Protein AF-A0A814IWX4-F1 (afdb_monomer)

Radius of gyration: 11.5 Å; Cα contacts (8 Å, |Δi|>4): 144; chains: 1; bounding box: 29×25×29 Å

Foldseek 3Di:
DDWAWEFEAEDNDTDIFIQDDPDPWAFQLSVLVRCCVPQVFHLVFKWKADPNDTCSVVRGHTCVVSPRGHYYYIYIYGDHDD

Secondary structure (DSSP, 8-state):
-EEEEEEEEETTEEEEEEEEES-SS-BHHHHHHHHHHHH---GGG-EEEETTEE-TT-TTSBGGGGT--TTEEEEEES----

Mean predicted aligned error: 2.6 Å

Sequence (82 aa):
MLSIKFQVYHGGDIYEMILTTNSPDPTVEDLQRQIEKQFIIPIKNQRIIFKGQDLHENQQEKLRRYGITNACAIRVIGRKEL

Structure (mmCIF, N/CA/C/O backbone):
data_AF-A0A814IWX4-F1
#
_entry.id   AF-A0A814IWX4-F1
#
loop_
_atom_site.group_PDB
_atom_site.id
_atom_site.type_symbol
_atom_site.label_atom_id
_atom_site.label_alt_id
_atom_site.label_comp_id
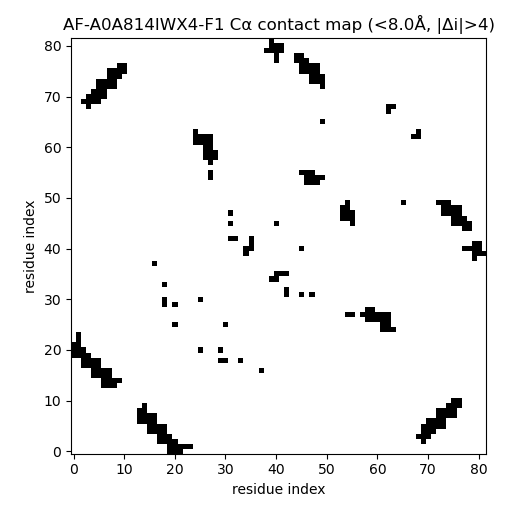_atom_site.label_asym_id
_atom_site.label_entity_id
_atom_site.label_seq_id
_atom_site.pdbx_PDB_ins_code
_atom_site.Cartn_x
_atom_site.Cartn_y
_atom_site.Cartn_z
_atom_site.occupancy
_atom_site.B_iso_or_equiv
_atom_site.auth_seq_id
_atom_site.auth_comp_id
_atom_site.auth_asym_id
_atom_site.auth_atom_id
_atom_site.pdbx_PDB_model_num
ATOM 1 N N . MET A 1 1 ? 3.801 7.063 17.505 1.00 74.25 1 MET A N 1
ATOM 2 C CA . MET A 1 1 ? 3.882 6.611 16.101 1.00 74.25 1 MET A CA 1
ATOM 3 C C . MET A 1 1 ? 2.980 5.406 15.942 1.00 74.25 1 MET A C 1
ATOM 5 O O . MET A 1 1 ? 3.028 4.527 16.795 1.00 74.25 1 MET A O 1
ATOM 9 N N . LEU A 1 2 ? 2.139 5.397 14.914 1.00 89.31 2 LEU A N 1
ATOM 10 C CA . LEU A 1 2 ? 1.271 4.273 14.579 1.00 8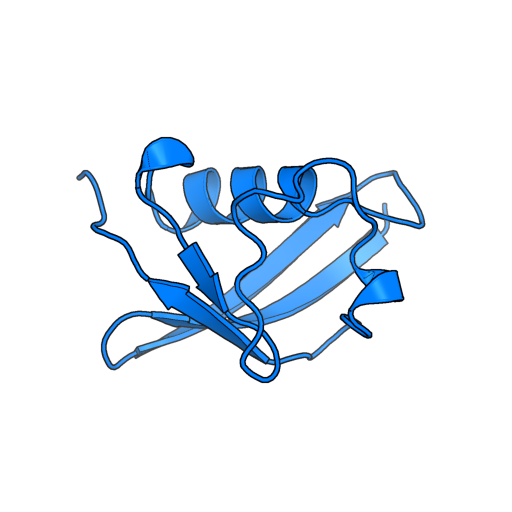9.31 2 LEU A CA 1
ATOM 11 C C . LEU A 1 2 ? 1.875 3.505 13.408 1.00 89.31 2 LEU A C 1
ATOM 13 O O . LEU A 1 2 ? 2.464 4.107 12.508 1.00 89.31 2 LEU A O 1
ATOM 17 N N . SER A 1 3 ? 1.711 2.186 13.439 1.00 93.81 3 SER A N 1
ATOM 18 C CA . SER A 1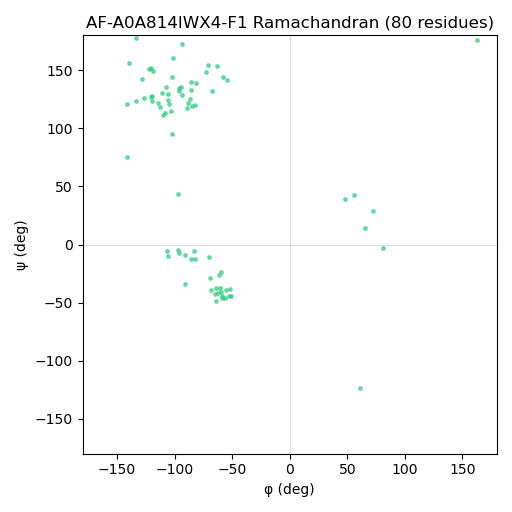 3 ? 2.256 1.284 12.431 1.00 93.81 3 SER A CA 1
ATOM 19 C C . SER A 1 3 ? 1.149 0.404 11.878 1.00 93.81 3 SER A C 1
ATOM 21 O O . SER A 1 3 ? 0.458 -0.277 12.635 1.00 93.81 3 SER A O 1
ATOM 23 N N . ILE A 1 4 ? 1.010 0.399 10.556 1.00 95.06 4 ILE A N 1
ATOM 24 C CA . ILE A 1 4 ? 0.101 -0.492 9.837 1.00 95.06 4 ILE A CA 1
ATOM 25 C C . ILE A 1 4 ? 0.956 -1.454 9.020 1.00 95.06 4 ILE A C 1
ATOM 27 O O . ILE A 1 4 ? 1.732 -1.026 8.166 1.00 95.06 4 ILE A O 1
ATOM 31 N N . LYS A 1 5 ? 0.843 -2.750 9.311 1.00 96.88 5 LYS A N 1
ATOM 32 C CA . LYS A 1 5 ? 1.505 -3.810 8.549 1.00 96.88 5 LYS A CA 1
ATOM 33 C C . LYS A 1 5 ? 0.649 -4.212 7.356 1.00 96.88 5 LYS A C 1
ATOM 35 O O . LYS A 1 5 ? -0.564 -4.364 7.499 1.00 96.88 5 LYS A O 1
ATOM 40 N N . PHE A 1 6 ? 1.294 -4.446 6.223 1.00 97.50 6 PHE A N 1
ATOM 41 C CA . PHE A 1 6 ? 0.672 -4.870 4.978 1.00 97.50 6 PHE A CA 1
ATOM 42 C C . PHE A 1 6 ? 1.370 -6.099 4.413 1.00 97.50 6 PHE A C 1
ATOM 44 O O . PHE A 1 6 ? 2.598 -6.170 4.423 1.00 97.50 6 PHE A O 1
ATOM 51 N N . GLN A 1 7 ? 0.583 -7.006 3.839 1.00 97.88 7 GLN A N 1
ATOM 52 C CA . GLN A 1 7 ? 1.080 -7.918 2.813 1.00 97.88 7 GLN A CA 1
ATOM 53 C C . GLN A 1 7 ? 0.921 -7.238 1.453 1.00 97.88 7 GLN A C 1
ATOM 55 O O . GLN A 1 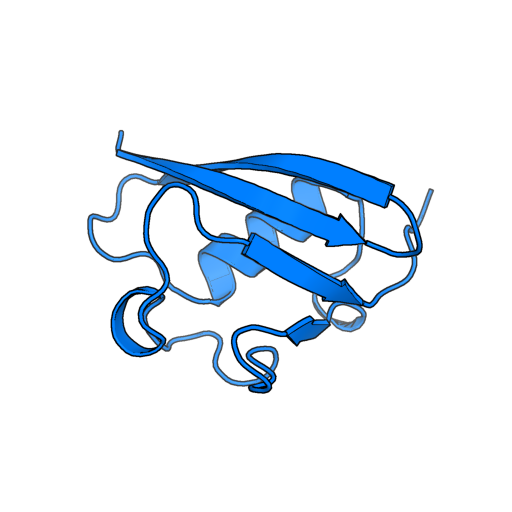7 ? -0.184 -6.854 1.067 1.00 97.88 7 GLN A O 1
ATOM 60 N N . VAL A 1 8 ? 2.017 -7.065 0.727 1.00 97.81 8 VAL A N 1
ATOM 61 C CA . VAL A 1 8 ? 2.044 -6.377 -0.563 1.00 97.81 8 VAL A CA 1
ATOM 62 C C . VAL A 1 8 ? 2.313 -7.392 -1.656 1.00 97.81 8 VAL A C 1
ATOM 64 O O . VAL A 1 8 ? 3.410 -7.935 -1.757 1.00 97.81 8 VAL A O 1
ATOM 67 N N . TYR A 1 9 ? 1.308 -7.625 -2.491 1.00 98.00 9 TYR A N 1
ATOM 68 C CA . TYR A 1 9 ? 1.441 -8.417 -3.705 1.00 98.00 9 TYR A CA 1
ATOM 69 C C . TYR A 1 9 ? 1.954 -7.516 -4.819 1.00 98.00 9 TYR A C 1
ATOM 71 O O . TYR A 1 9 ? 1.275 -6.558 -5.196 1.00 98.00 9 TYR A O 1
ATOM 79 N N . HIS A 1 10 ? 3.119 -7.826 -5.374 1.00 96.75 10 HIS A N 1
ATOM 80 C CA . HIS A 1 10 ? 3.688 -7.071 -6.483 1.00 96.75 10 HIS A CA 1
ATOM 81 C C . HIS A 1 10 ? 4.369 -8.013 -7.475 1.00 96.75 10 HIS A C 1
ATOM 83 O O . HIS A 1 10 ? 5.276 -8.760 -7.116 1.00 96.75 10 HIS A O 1
ATOM 89 N N . GLY A 1 11 ? 3.913 -7.991 -8.730 1.00 91.81 11 GLY A N 1
ATOM 90 C CA . GLY A 1 11 ? 4.278 -9.026 -9.696 1.00 91.81 11 GLY A CA 1
ATOM 91 C C . GLY A 1 11 ? 3.798 -10.401 -9.220 1.00 91.81 11 GLY A C 1
ATOM 92 O O . GLY A 1 11 ? 2.603 -10.579 -8.965 1.00 91.81 11 GLY A O 1
ATOM 93 N N . GLY A 1 12 ? 4.731 -11.350 -9.109 1.00 95.19 12 GLY A N 1
ATOM 94 C CA . GLY A 1 12 ? 4.493 -12.695 -8.570 1.00 95.19 12 GLY A CA 1
ATOM 95 C C . GLY A 1 12 ? 4.859 -12.865 -7.092 1.00 95.19 12 GLY A C 1
ATOM 96 O O . GLY A 1 12 ? 4.585 -13.922 -6.533 1.00 95.19 12 GLY A O 1
ATOM 97 N N . ASP A 1 13 ? 5.441 -11.844 -6.461 1.00 96.94 13 ASP A N 1
ATOM 98 C CA . ASP A 1 13 ? 5.983 -11.941 -5.107 1.00 96.94 13 ASP A CA 1
ATOM 99 C C . ASP A 1 13 ? 5.049 -11.322 -4.061 1.00 96.94 13 ASP A C 1
ATOM 101 O O . ASP A 1 13 ? 4.201 -10.468 -4.358 1.00 96.94 13 ASP A O 1
ATOM 105 N N . ILE A 1 14 ? 5.263 -11.724 -2.807 1.00 97.25 14 ILE A N 1
ATOM 106 C CA . ILE A 1 14 ? 4.598 -11.180 -1.624 1.00 97.25 14 ILE A CA 1
ATOM 107 C C . ILE A 1 14 ? 5.666 -10.597 -0.702 1.00 97.25 14 ILE A C 1
ATOM 109 O O . ILE A 1 14 ? 6.624 -11.277 -0.342 1.00 97.25 14 ILE A O 1
ATOM 113 N N . TYR A 1 15 ? 5.474 -9.347 -0.300 1.00 96.94 15 TYR A N 1
ATOM 114 C CA . TYR A 1 15 ? 6.371 -8.618 0.588 1.00 96.94 15 TYR A CA 1
ATOM 115 C C . TYR A 1 15 ? 5.628 -8.184 1.849 1.00 96.94 15 TYR A C 1
ATOM 117 O O . TYR A 1 15 ? 4.427 -7.918 1.805 1.00 96.94 15 TYR A O 1
ATOM 125 N N . GLU A 1 16 ? 6.342 -8.039 2.960 1.00 97.12 16 GLU A N 1
ATOM 126 C CA . GLU A 1 16 ? 5.820 -7.328 4.124 1.00 97.12 16 GLU A CA 1
ATOM 127 C C . GLU A 1 16 ? 6.247 -5.859 4.074 1.00 97.12 16 GLU A C 1
ATOM 129 O O . GLU A 1 16 ? 7.424 -5.539 3.916 1.00 97.12 16 GLU A O 1
ATOM 134 N N . MET A 1 17 ? 5.278 -4.960 4.227 1.00 97.00 17 MET A N 1
ATOM 135 C CA . MET A 1 17 ? 5.494 -3.519 4.351 1.00 97.00 17 MET A CA 1
ATOM 136 C C . MET A 1 17 ? 4.970 -3.040 5.701 1.00 97.00 17 MET A C 1
ATOM 138 O O . MET A 1 17 ? 3.958 -3.525 6.204 1.00 97.00 17 MET A O 1
ATOM 142 N N . ILE A 1 18 ? 5.604 -2.001 6.240 1.00 97.00 18 ILE A N 1
ATOM 143 C CA . ILE A 1 18 ? 5.072 -1.226 7.361 1.00 97.00 18 ILE A CA 1
ATOM 144 C C . ILE A 1 18 ? 4.898 0.221 6.907 1.00 97.00 18 ILE A C 1
ATOM 146 O O . ILE A 1 18 ? 5.866 0.844 6.476 1.00 97.00 18 ILE A O 1
ATOM 150 N N . LEU A 1 19 ? 3.682 0.756 7.025 1.00 96.56 19 LEU A N 1
ATOM 151 C CA . LEU A 1 19 ? 3.424 2.194 6.981 1.00 96.56 19 LEU A CA 1
ATOM 152 C C . LEU A 1 19 ? 3.534 2.748 8.398 1.00 96.56 19 LEU A C 1
ATOM 154 O O . LEU A 1 19 ? 2.740 2.386 9.268 1.00 96.56 19 LEU A O 1
ATOM 158 N N . THR A 1 20 ? 4.496 3.640 8.607 1.00 94.94 20 THR A N 1
ATOM 159 C CA . THR A 1 20 ? 4.694 4.338 9.879 1.00 94.94 20 THR A CA 1
ATOM 160 C C . THR A 1 20 ? 4.201 5.773 9.742 1.00 94.94 20 THR A C 1
ATOM 162 O O . THR A 1 20 ? 4.708 6.519 8.908 1.00 94.94 20 THR A O 1
ATOM 165 N N . THR A 1 21 ? 3.232 6.180 10.562 1.00 91.00 21 THR A N 1
ATOM 166 C CA . THR A 1 21 ? 2.614 7.514 10.488 1.00 91.00 21 THR A CA 1
ATOM 167 C C . THR A 1 21 ? 2.357 8.109 11.876 1.00 91.00 21 THR A C 1
ATOM 169 O O . THR A 1 21 ? 2.248 7.398 12.879 1.00 91.00 21 THR A O 1
ATOM 172 N N . ASN A 1 22 ? 2.277 9.438 11.946 1.00 92.06 22 ASN A N 1
ATOM 173 C CA . ASN A 1 22 ? 1.809 10.164 13.132 1.00 92.06 22 ASN A CA 1
ATOM 174 C C . ASN A 1 22 ? 0.292 10.415 13.100 1.00 92.06 22 ASN A C 1
ATOM 176 O O . ASN A 1 22 ? -0.273 10.851 14.099 1.00 92.06 22 ASN A O 1
ATOM 180 N N . SER A 1 23 ? -0.362 10.131 11.970 1.00 90.38 23 SER A N 1
ATOM 181 C CA . SER A 1 23 ? -1.807 10.257 11.810 1.00 90.38 23 SER A CA 1
ATOM 182 C C . SER A 1 23 ? -2.519 8.981 12.277 1.00 90.38 23 SER A C 1
ATOM 184 O O . SER A 1 23 ? -2.132 7.889 11.857 1.00 90.38 23 SER A O 1
ATOM 186 N N . PRO A 1 24 ? -3.591 9.079 13.085 1.00 90.19 24 PRO A N 1
ATOM 187 C CA . PRO A 1 24 ? -4.461 7.941 13.389 1.00 90.19 24 PRO A CA 1
ATOM 188 C C . PRO A 1 24 ? -5.316 7.491 12.204 1.00 90.19 24 PRO A C 1
ATOM 190 O O . PRO A 1 24 ? -5.933 6.431 12.266 1.00 90.19 24 PRO A O 1
ATOM 193 N N . ASP A 1 25 ? -5.355 8.284 11.135 1.00 92.50 25 ASP A N 1
ATOM 194 C CA . ASP A 1 25 ? -6.176 8.032 9.960 1.00 92.50 25 ASP A CA 1
ATOM 195 C C . ASP A 1 25 ? -5.400 8.412 8.686 1.00 92.50 25 ASP A C 1
ATOM 197 O O . ASP A 1 25 ? -5.595 9.510 8.136 1.00 92.50 25 ASP A O 1
ATOM 201 N N . PRO A 1 26 ? -4.435 7.567 8.276 1.00 96.44 26 PRO A N 1
ATOM 202 C CA . PRO A 1 26 ? -3.619 7.815 7.095 1.00 96.44 26 PRO A CA 1
ATOM 203 C C . PRO A 1 26 ? -4.455 7.834 5.815 1.00 96.44 26 PRO A C 1
ATOM 205 O O . PRO A 1 26 ? -5.525 7.220 5.723 1.00 96.44 26 PRO A O 1
ATOM 208 N N . THR A 1 27 ? -3.956 8.560 4.823 1.00 97.56 27 THR A N 1
ATOM 209 C CA . THR A 1 27 ? -4.577 8.685 3.503 1.00 97.56 27 THR A CA 1
ATOM 210 C C . THR A 1 27 ? -4.019 7.659 2.518 1.00 97.56 27 THR A C 1
ATOM 212 O O . THR A 1 27 ? -3.046 6.951 2.795 1.00 97.56 27 THR A O 1
ATOM 215 N N . VAL A 1 28 ? -4.625 7.583 1.333 1.00 97.75 28 VAL A N 1
ATOM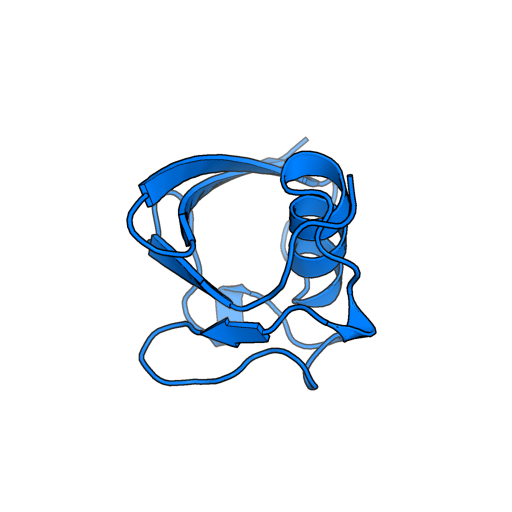 216 C CA . VAL A 1 28 ? -4.036 6.852 0.206 1.00 97.75 28 VAL A CA 1
ATOM 217 C C . VAL A 1 28 ? -2.674 7.438 -0.180 1.00 97.75 28 VAL A C 1
ATOM 219 O O . VAL A 1 28 ? -1.761 6.673 -0.474 1.00 97.75 28 VAL A O 1
ATOM 222 N N . GLU A 1 29 ? -2.498 8.760 -0.123 1.00 97.69 29 GLU A N 1
ATOM 223 C CA . GLU A 1 29 ? -1.210 9.411 -0.395 1.00 97.69 29 GLU A CA 1
ATOM 224 C C . GLU A 1 29 ? -0.095 8.934 0.557 1.00 97.69 29 GLU A C 1
ATOM 226 O O . GLU A 1 29 ? 1.023 8.659 0.117 1.00 97.69 29 GLU A O 1
ATOM 231 N N . ASP A 1 30 ? -0.391 8.765 1.851 1.00 97.38 30 ASP A N 1
ATOM 232 C CA . ASP A 1 30 ? 0.577 8.234 2.823 1.00 97.38 30 ASP A CA 1
ATOM 233 C C . ASP A 1 30 ? 1.059 6.831 2.419 1.00 97.38 30 ASP A C 1
ATOM 235 O O . ASP A 1 30 ? 2.257 6.531 2.440 1.00 97.38 30 ASP A O 1
ATOM 239 N N . LEU A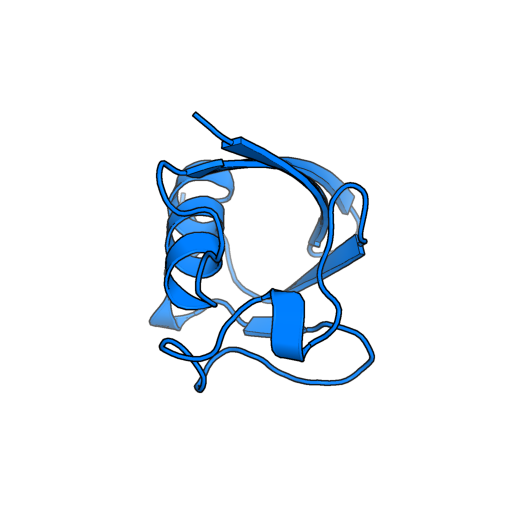 1 31 ? 0.121 5.971 2.007 1.00 97.38 31 LEU A N 1
ATOM 240 C CA . LEU A 1 31 ? 0.427 4.628 1.520 1.00 97.38 31 LEU A CA 1
ATOM 241 C C . LEU A 1 31 ? 1.234 4.675 0.214 1.00 97.38 31 LEU A C 1
ATOM 243 O O . LEU A 1 31 ? 2.210 3.942 0.067 1.00 97.38 31 LEU A O 1
ATOM 247 N N . GLN A 1 32 ? 0.863 5.563 -0.707 1.00 97.75 32 GLN A N 1
ATOM 248 C CA . GLN A 1 32 ? 1.552 5.780 -1.977 1.00 97.75 32 GLN A CA 1
ATOM 249 C C . GLN A 1 32 ? 3.020 6.180 -1.785 1.00 97.75 32 GLN A C 1
ATOM 251 O O . GLN A 1 32 ? 3.897 5.607 -2.431 1.00 97.75 32 GLN A O 1
ATOM 256 N N . ARG A 1 33 ? 3.297 7.119 -0.875 1.00 97.31 33 ARG A N 1
ATOM 257 C CA . ARG A 1 33 ? 4.663 7.549 -0.534 1.00 97.31 33 ARG A CA 1
ATOM 258 C C . ARG A 1 33 ? 5.470 6.418 0.100 1.00 97.31 33 ARG A C 1
ATOM 260 O O . ARG A 1 33 ? 6.660 6.275 -0.174 1.00 97.31 33 ARG A O 1
ATOM 267 N N . GLN A 1 34 ? 4.835 5.591 0.933 1.00 97.19 34 GLN A N 1
ATOM 268 C CA . GLN A 1 34 ? 5.508 4.446 1.546 1.00 97.19 34 GLN A CA 1
ATOM 269 C C . GLN A 1 34 ? 5.867 3.361 0.521 1.00 97.19 34 GLN A C 1
ATOM 271 O O . GLN A 1 34 ? 6.955 2.787 0.601 1.00 97.19 34 GLN A O 1
ATOM 276 N N . ILE A 1 35 ? 4.983 3.094 -0.446 1.00 96.88 35 ILE A N 1
ATOM 277 C CA . ILE A 1 35 ? 5.252 2.168 -1.554 1.00 96.88 35 ILE A CA 1
ATOM 278 C C . ILE A 1 35 ? 6.393 2.687 -2.419 1.00 96.88 35 ILE A C 1
ATOM 280 O O . ILE A 1 35 ? 7.340 1.940 -2.649 1.00 96.88 35 ILE A O 1
ATOM 284 N N . GLU A 1 36 ? 6.361 3.954 -2.830 1.00 97.50 36 GLU A N 1
ATOM 285 C CA . GLU A 1 36 ? 7.447 4.553 -3.609 1.00 97.50 36 GLU A CA 1
ATOM 286 C C . GLU A 1 36 ? 8.788 4.421 -2.878 1.00 97.50 36 GLU A C 1
ATOM 288 O O . GLU A 1 36 ? 9.761 3.937 -3.448 1.00 97.50 36 GLU A O 1
ATOM 293 N N . LYS A 1 37 ? 8.821 4.725 -1.577 1.00 96.00 37 LYS A N 1
ATOM 294 C CA . LYS A 1 37 ? 10.033 4.614 -0.759 1.00 96.00 37 LYS A CA 1
ATOM 295 C C . LYS A 1 37 ? 10.577 3.184 -0.641 1.00 96.00 37 LYS A C 1
ATOM 297 O O . LYS A 1 37 ? 11.791 3.007 -0.632 1.00 96.00 37 LYS A O 1
ATOM 302 N N . GLN A 1 38 ? 9.717 2.178 -0.466 1.00 95.19 38 GLN A N 1
ATOM 303 C CA . GLN A 1 38 ? 10.159 0.798 -0.203 1.00 95.19 38 GLN A CA 1
ATOM 304 C C . GLN A 1 38 ? 10.348 -0.042 -1.468 1.00 95.19 38 GLN A C 1
ATOM 306 O O . GLN A 1 38 ? 11.213 -0.913 -1.504 1.00 95.19 38 GLN A O 1
ATOM 311 N N . PHE A 1 39 ? 9.526 0.190 -2.487 1.00 95.06 39 PHE A N 1
ATOM 312 C CA . PHE A 1 39 ? 9.490 -0.615 -3.705 1.00 95.06 39 PHE A CA 1
ATOM 313 C C . PHE A 1 39 ? 10.137 0.103 -4.889 1.00 95.06 39 PHE A C 1
ATOM 315 O O . PHE A 1 39 ? 10.350 -0.536 -5.917 1.00 95.06 39 PHE A O 1
ATOM 322 N N . ILE A 1 40 ? 10.460 1.394 -4.741 1.00 96.06 40 ILE A N 1
ATOM 323 C CA . ILE A 1 40 ? 11.015 2.260 -5.788 1.00 96.06 40 ILE A CA 1
ATOM 324 C C . ILE A 1 40 ? 10.105 2.279 -7.023 1.00 96.06 40 ILE A C 1
ATOM 326 O O . ILE A 1 40 ? 10.538 2.159 -8.164 1.00 96.06 40 ILE A O 1
ATOM 330 N N . ILE A 1 41 ? 8.795 2.367 -6.784 1.00 96.50 41 ILE A N 1
ATOM 331 C CA . ILE A 1 41 ? 7.779 2.496 -7.831 1.00 96.50 41 ILE A CA 1
ATOM 332 C C . ILE A 1 41 ? 7.250 3.927 -7.754 1.00 96.50 41 ILE A C 1
ATOM 334 O O . ILE A 1 41 ? 6.603 4.254 -6.757 1.00 96.50 41 ILE A O 1
ATOM 338 N N . PRO A 1 42 ? 7.486 4.779 -8.765 1.00 96.44 42 PRO A N 1
ATOM 339 C CA . PRO A 1 42 ? 7.034 6.160 -8.705 1.00 96.44 42 PRO A CA 1
ATOM 340 C C . PRO A 1 42 ? 5.528 6.265 -8.519 1.00 96.44 42 PRO A C 1
ATOM 342 O O . PRO A 1 42 ? 4.781 5.506 -9.147 1.00 96.44 42 PRO A O 1
ATOM 345 N N . ILE A 1 43 ? 5.067 7.263 -7.760 1.00 96.62 43 ILE A N 1
ATOM 346 C CA . ILE A 1 43 ? 3.632 7.445 -7.485 1.00 96.62 43 ILE A CA 1
ATOM 347 C C . ILE A 1 43 ? 2.813 7.485 -8.779 1.00 96.62 43 ILE A C 1
ATOM 349 O O . ILE A 1 43 ? 1.811 6.789 -8.877 1.00 96.62 43 ILE A O 1
ATOM 353 N N . LYS A 1 44 ? 3.278 8.210 -9.803 1.00 94.00 44 LYS A N 1
ATOM 354 C CA . LYS A 1 44 ? 2.629 8.308 -11.128 1.00 94.00 44 LYS A CA 1
ATOM 355 C C . LYS A 1 44 ? 2.475 6.967 -11.867 1.00 94.00 44 LYS A C 1
ATOM 357 O O . LYS A 1 44 ? 1.615 6.844 -12.729 1.00 94.00 44 LYS A O 1
ATOM 362 N N . ASN A 1 45 ? 3.311 5.981 -11.542 1.00 93.56 45 ASN A N 1
ATOM 363 C CA . ASN A 1 45 ? 3.368 4.674 -12.200 1.00 93.56 45 ASN A CA 1
ATOM 364 C C . ASN A 1 45 ? 2.785 3.551 -11.325 1.00 93.56 45 ASN A C 1
ATOM 366 O O . ASN A 1 45 ? 2.699 2.410 -11.785 1.00 93.56 45 ASN A O 1
ATOM 370 N N . GLN A 1 46 ? 2.414 3.839 -10.074 1.00 95.00 46 GLN A N 1
ATOM 371 C CA . GLN A 1 46 ? 1.903 2.841 -9.139 1.00 95.00 46 GLN A CA 1
ATOM 372 C C . GLN A 1 46 ? 0.374 2.814 -9.126 1.00 95.00 46 GLN A C 1
ATOM 374 O O . GLN A 1 46 ? -0.269 3.848 -8.997 1.00 95.00 46 GLN A O 1
ATOM 379 N N . ARG A 1 47 ? -0.236 1.633 -9.154 1.00 96.94 47 ARG A N 1
ATOM 380 C CA . ARG A 1 47 ? -1.673 1.443 -8.910 1.00 96.94 47 ARG A CA 1
ATOM 381 C C . ARG A 1 47 ? -1.853 0.524 -7.720 1.00 96.94 47 ARG A C 1
ATOM 383 O O . ARG A 1 47 ? -1.287 -0.570 -7.690 1.00 96.94 47 ARG A O 1
ATOM 390 N N . ILE A 1 48 ? -2.630 0.975 -6.743 1.00 97.88 48 ILE A N 1
ATOM 391 C CA . ILE A 1 48 ? -2.920 0.220 -5.527 1.00 97.88 48 ILE A CA 1
ATOM 392 C C . ILE A 1 48 ? -4.323 -0.341 -5.681 1.00 97.88 48 ILE A C 1
ATOM 394 O O . ILE A 1 48 ? -5.287 0.417 -5.746 1.00 97.88 48 ILE A O 1
ATOM 398 N N . ILE A 1 49 ? -4.427 -1.664 -5.738 1.00 97.88 49 ILE A N 1
ATOM 399 C CA . ILE A 1 49 ? -5.694 -2.374 -5.847 1.00 97.88 49 ILE A CA 1
ATOM 400 C C . ILE A 1 49 ? -6.031 -3.003 -4.497 1.00 97.88 49 ILE A C 1
ATOM 402 O O . ILE A 1 49 ? -5.261 -3.809 -3.962 1.00 97.88 49 ILE A O 1
ATOM 406 N N . PHE A 1 50 ? -7.208 -2.677 -3.967 1.00 97.31 50 PHE A N 1
ATOM 407 C CA . PHE A 1 50 ? -7.741 -3.267 -2.742 1.00 97.31 50 PHE A CA 1
ATOM 408 C C . PHE A 1 50 ? -9.203 -3.664 -2.931 1.00 97.31 50 PHE A C 1
ATOM 410 O O . PHE A 1 50 ? -10.029 -2.841 -3.313 1.00 97.31 50 PHE A O 1
ATOM 417 N N . LYS A 1 51 ? -9.533 -4.942 -2.690 1.00 94.44 51 LYS A N 1
ATOM 418 C CA . LYS A 1 51 ? -10.891 -5.497 -2.885 1.00 94.44 51 LYS A CA 1
ATOM 419 C C . LYS A 1 51 ? -11.516 -5.132 -4.248 1.00 94.44 51 LYS A C 1
ATOM 421 O O . LYS A 1 51 ? -12.699 -4.823 -4.334 1.00 94.44 51 LYS A O 1
ATOM 426 N N . GLY A 1 52 ? -10.704 -5.141 -5.309 1.00 93.44 52 GLY A N 1
ATOM 427 C CA . GLY A 1 52 ? -11.129 -4.803 -6.674 1.00 93.44 52 GLY A CA 1
ATOM 428 C C . GLY A 1 52 ? -11.219 -3.303 -6.984 1.00 93.44 52 GLY A C 1
ATOM 429 O O . GLY A 1 52 ? -11.476 -2.955 -8.130 1.00 93.44 52 GLY A O 1
ATOM 430 N N . GLN A 1 53 ? -10.978 -2.423 -6.009 1.00 95.44 53 GLN A N 1
ATOM 431 C CA . GLN A 1 53 ? -10.973 -0.973 -6.201 1.00 95.44 53 GLN A CA 1
ATOM 432 C C . GLN A 1 53 ? -9.559 -0.472 -6.473 1.00 95.44 53 GLN A C 1
ATOM 434 O O . GLN A 1 53 ? -8.622 -0.862 -5.773 1.00 95.44 53 GLN A O 1
ATOM 439 N N . ASP A 1 54 ? -9.420 0.405 -7.464 1.00 96.25 54 ASP A N 1
ATOM 440 C CA . ASP A 1 54 ? -8.195 1.165 -7.697 1.00 96.25 54 ASP A CA 1
ATOM 441 C C . ASP A 1 54 ? -8.209 2.444 -6.858 1.00 96.25 54 ASP A C 1
ATOM 443 O O . ASP A 1 54 ? -9.158 3.228 -6.910 1.00 96.25 54 ASP A O 1
ATOM 447 N N . LEU A 1 55 ? -7.163 2.640 -6.062 1.00 96.50 55 LEU A N 1
ATOM 448 C CA . LEU A 1 55 ? -7.057 3.766 -5.141 1.00 96.50 55 LEU A CA 1
ATOM 449 C C . LEU A 1 55 ? -6.256 4.939 -5.719 1.00 96.50 55 LEU A C 1
ATOM 451 O O . LEU A 1 55 ? -6.214 5.985 -5.082 1.00 96.50 55 LEU A O 1
ATOM 455 N N . HIS A 1 56 ? -5.616 4.793 -6.886 1.00 92.69 56 HIS A N 1
ATOM 456 C CA . HIS A 1 56 ? -4.600 5.732 -7.380 1.00 92.69 56 HIS A CA 1
ATOM 457 C C . HIS A 1 56 ? -5.033 7.211 -7.372 1.00 92.69 56 HIS A C 1
ATOM 459 O O . HIS A 1 56 ? -4.272 8.066 -6.917 1.00 92.69 56 HIS A O 1
ATOM 465 N N . GLU A 1 57 ? -6.256 7.498 -7.821 1.00 91.62 57 GLU A N 1
ATOM 466 C CA . GLU A 1 57 ? -6.789 8.863 -7.954 1.00 91.62 57 GLU A CA 1
ATOM 467 C C . GLU A 1 57 ? -7.339 9.442 -6.635 1.00 91.62 57 GLU A C 1
ATOM 469 O O . GLU A 1 57 ? -7.552 10.646 -6.518 1.00 91.62 57 GLU A O 1
ATOM 474 N N . ASN A 1 58 ? -7.518 8.618 -5.599 1.00 95.50 58 ASN A N 1
ATOM 475 C CA . ASN A 1 58 ? -8.181 9.003 -4.351 1.00 95.50 58 ASN A CA 1
ATOM 476 C C . ASN A 1 58 ? -7.192 9.400 -3.246 1.00 95.50 58 ASN A C 1
ATOM 478 O O . ASN A 1 58 ? -7.343 9.007 -2.091 1.00 95.50 58 ASN A O 1
ATOM 482 N N . GLN A 1 59 ? -6.170 10.186 -3.589 1.00 95.94 59 GLN A N 1
ATOM 483 C CA . GLN A 1 59 ? -5.028 10.490 -2.712 1.00 95.94 59 GLN A CA 1
ATOM 484 C C . GLN A 1 59 ? -5.421 11.011 -1.321 1.00 95.94 59 GLN A C 1
ATOM 486 O O . GLN A 1 59 ? -4.800 10.638 -0.327 1.00 95.94 59 GLN A O 1
ATOM 491 N N . GLN A 1 60 ? -6.469 11.836 -1.245 1.00 96.94 60 GLN A N 1
ATOM 492 C CA . GLN A 1 60 ? -6.930 12.457 0.002 1.00 96.94 60 GLN A CA 1
ATOM 493 C C . GLN A 1 60 ? -7.895 11.574 0.814 1.00 96.94 60 GLN A C 1
ATOM 495 O O . GLN A 1 60 ? -8.167 11.871 1.979 1.00 96.94 60 GLN A O 1
ATOM 500 N N . GLU A 1 61 ? -8.415 10.490 0.229 1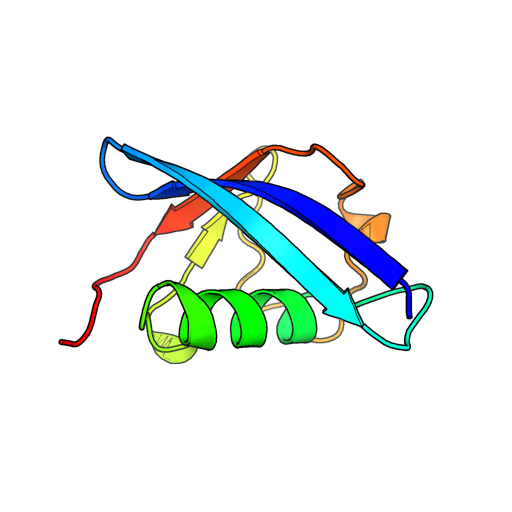.00 97.94 61 GLU A N 1
ATOM 501 C CA . GLU A 1 61 ? -9.348 9.592 0.909 1.00 97.94 61 GLU A CA 1
ATOM 502 C C . GLU A 1 61 ? -8.620 8.750 1.964 1.00 97.94 61 GLU A C 1
ATOM 504 O O . GLU A 1 61 ? -7.432 8.424 1.857 1.00 97.94 61 GLU A O 1
ATOM 509 N N . LYS A 1 62 ? -9.341 8.418 3.032 1.00 97.31 62 LYS A N 1
ATOM 510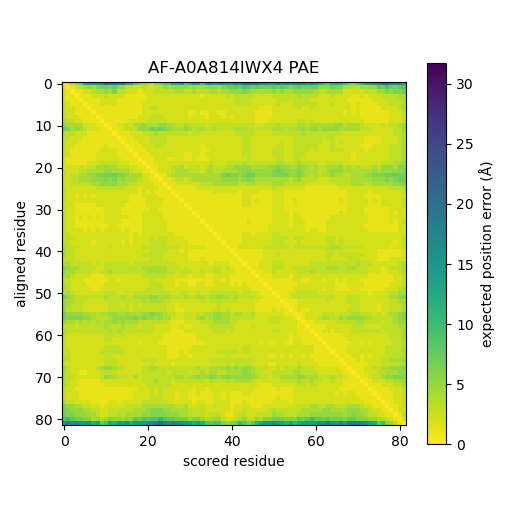 C CA . LYS A 1 62 ? -8.786 7.724 4.193 1.00 97.31 62 LYS A CA 1
ATOM 511 C C . LYS A 1 62 ? -8.695 6.227 3.952 1.00 97.31 62 LYS A C 1
ATOM 513 O O . LYS A 1 62 ? -9.651 5.615 3.480 1.00 97.31 62 LYS A O 1
ATOM 518 N N . LEU A 1 63 ? -7.604 5.593 4.386 1.00 96.56 63 LEU A N 1
ATOM 519 C CA . LEU A 1 63 ? -7.443 4.138 4.259 1.00 96.56 63 LEU A CA 1
ATOM 520 C C . LEU A 1 63 ? -8.609 3.376 4.914 1.00 96.56 63 LEU A C 1
ATOM 522 O O . LEU A 1 63 ? -9.140 2.420 4.342 1.00 96.56 63 LEU A O 1
ATOM 526 N N . ARG A 1 64 ? -9.097 3.855 6.068 1.00 95.25 64 ARG A N 1
ATOM 527 C CA . ARG A 1 64 ? -10.235 3.239 6.768 1.00 95.25 64 ARG A CA 1
ATOM 528 C C . ARG A 1 64 ? -11.532 3.228 5.954 1.00 95.25 64 ARG A C 1
ATOM 530 O O . ARG A 1 64 ? -12.355 2.346 6.172 1.00 95.25 64 ARG A O 1
ATOM 537 N N . ARG A 1 65 ? -11.723 4.160 5.011 1.00 96.25 65 ARG A N 1
ATOM 538 C CA . ARG A 1 65 ? -12.934 4.232 4.169 1.00 96.25 65 ARG A CA 1
ATOM 539 C C . ARG A 1 65 ? -13.019 3.070 3.190 1.00 96.25 65 ARG A C 1
ATOM 541 O O . ARG A 1 65 ? -14.111 2.594 2.902 1.00 96.25 65 ARG A O 1
ATOM 548 N N . TYR A 1 66 ? -11.869 2.544 2.784 1.00 95.88 66 TYR A N 1
ATOM 549 C CA . TYR A 1 66 ? -11.766 1.310 2.011 1.00 95.88 66 TYR A CA 1
ATOM 550 C C . TYR A 1 66 ? -11.799 0.050 2.892 1.00 95.88 66 TYR A C 1
ATOM 552 O O . TYR A 1 66 ? -11.829 -1.067 2.379 1.00 95.88 66 TYR A O 1
ATOM 560 N N . GLY A 1 67 ? -11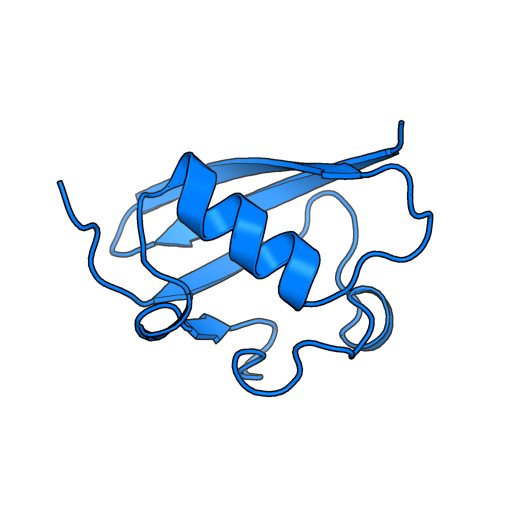.807 0.202 4.222 1.00 94.94 67 GLY A N 1
ATOM 561 C CA . GLY A 1 67 ? -11.660 -0.900 5.172 1.00 94.94 67 GLY A CA 1
ATOM 562 C C . GLY A 1 67 ? -10.237 -1.458 5.214 1.00 94.94 67 GLY A C 1
ATOM 563 O O . GLY A 1 67 ? -10.063 -2.652 5.455 1.00 94.94 67 GLY A O 1
ATOM 564 N N . ILE A 1 68 ? -9.237 -0.622 4.921 1.00 95.12 68 ILE A N 1
ATOM 565 C CA . ILE A 1 68 ? -7.826 -0.981 5.030 1.00 95.12 68 ILE A CA 1
ATOM 566 C C . ILE A 1 68 ? -7.395 -0.815 6.487 1.00 95.12 68 ILE A C 1
ATOM 568 O O . ILE A 1 68 ? -7.462 0.277 7.053 1.00 95.12 68 ILE A O 1
ATOM 572 N N . THR A 1 69 ? -6.942 -1.911 7.084 1.00 92.69 69 THR A N 1
ATOM 573 C CA . THR A 1 69 ? -6.494 -1.991 8.477 1.00 92.69 69 THR A CA 1
ATOM 574 C C . THR A 1 69 ? -5.169 -2.741 8.570 1.00 92.69 69 THR A C 1
ATOM 576 O O . THR A 1 69 ? -4.635 -3.234 7.576 1.00 92.69 69 THR A O 1
ATOM 579 N N . ASN A 1 70 ? -4.626 -2.848 9.782 1.00 94.00 70 ASN A N 1
ATOM 580 C CA . ASN A 1 70 ? -3.437 -3.650 10.038 1.00 94.00 70 ASN A CA 1
ATOM 581 C C . ASN A 1 70 ? -3.612 -5.103 9.561 1.00 94.00 70 ASN A C 1
ATOM 583 O O . ASN A 1 70 ? -4.685 -5.683 9.720 1.00 94.00 70 ASN A O 1
ATOM 587 N N . ALA A 1 71 ? -2.536 -5.668 9.013 1.00 92.94 71 ALA A N 1
ATOM 588 C CA . ALA A 1 71 ? -2.451 -7.012 8.441 1.00 92.94 71 ALA A CA 1
ATOM 589 C C . ALA A 1 71 ? -3.308 -7.252 7.181 1.00 92.94 71 ALA A C 1
ATOM 591 O O . ALA A 1 71 ? -3.477 -8.396 6.761 1.00 92.94 71 ALA A O 1
ATOM 592 N N . CYS A 1 72 ? -3.826 -6.200 6.538 1.00 95.94 72 CYS A N 1
ATOM 593 C CA . CYS A 1 72 ? -4.478 -6.340 5.239 1.00 95.94 72 CYS A CA 1
ATOM 594 C C . CYS A 1 72 ? -3.480 -6.646 4.113 1.00 95.94 72 CYS A C 1
ATOM 596 O O . CYS A 1 72 ? -2.310 -6.258 4.150 1.00 95.94 72 CYS A O 1
ATOM 598 N N . ALA A 1 73 ? -3.994 -7.291 3.068 1.00 97.06 73 ALA A N 1
ATOM 599 C CA . ALA A 1 73 ? -3.292 -7.497 1.813 1.00 97.06 73 ALA A CA 1
ATOM 600 C C . ALA A 1 73 ? -3.681 -6.426 0.785 1.00 97.06 73 ALA A C 1
ATOM 602 O O . ALA A 1 73 ? -4.869 -6.195 0.562 1.00 97.06 73 ALA A O 1
ATOM 603 N N . ILE A 1 74 ? -2.697 -5.820 0.123 1.00 97.44 74 ILE A N 1
ATOM 604 C CA . ILE A 1 74 ? -2.890 -4.914 -1.018 1.00 97.44 74 ILE A CA 1
ATOM 605 C C . ILE A 1 74 ? -2.136 -5.450 -2.234 1.00 97.44 74 ILE A C 1
ATOM 607 O O . ILE A 1 74 ? -1.106 -6.111 -2.094 1.00 97.44 74 ILE A O 1
ATOM 611 N N . ARG A 1 75 ? -2.625 -5.152 -3.439 1.00 98.19 75 ARG A N 1
ATOM 612 C CA . ARG A 1 75 ? -1.891 -5.424 -4.678 1.00 98.19 75 ARG A CA 1
ATOM 613 C C . ARG A 1 75 ? -1.351 -4.121 -5.242 1.00 98.19 75 ARG A C 1
ATOM 615 O O . ARG A 1 75 ? -2.101 -3.166 -5.405 1.00 98.19 75 ARG A O 1
ATOM 622 N N . VAL A 1 76 ? -0.065 -4.101 -5.563 1.00 97.88 76 VAL A N 1
ATOM 623 C CA . VAL A 1 76 ? 0.616 -2.956 -6.163 1.00 97.88 76 VAL A CA 1
ATOM 624 C C . VAL A 1 76 ? 1.054 -3.333 -7.568 1.00 97.88 76 VAL A C 1
ATOM 626 O O . VAL A 1 76 ? 1.810 -4.283 -7.774 1.00 97.88 76 VAL A O 1
ATOM 629 N N . ILE A 1 77 ? 0.580 -2.576 -8.546 1.00 97.19 77 ILE A N 1
ATOM 630 C CA . ILE A 1 77 ? 0.957 -2.702 -9.952 1.00 97.19 77 ILE A CA 1
ATOM 631 C C . ILE A 1 77 ? 1.837 -1.504 -10.294 1.00 97.19 77 ILE A C 1
ATOM 633 O O . ILE A 1 77 ? 1.518 -0.384 -9.918 1.00 97.19 77 ILE A O 1
ATOM 637 N N . GLY A 1 78 ? 2.940 -1.730 -10.994 1.00 95.19 78 GLY A N 1
ATOM 638 C CA . GLY A 1 78 ? 3.867 -0.680 -11.400 1.00 95.19 78 GLY A CA 1
ATOM 639 C C . GLY A 1 78 ? 5.208 -1.279 -11.797 1.00 95.19 78 GLY A C 1
ATOM 640 O O . GLY A 1 78 ? 5.402 -2.490 -11.694 1.00 95.19 78 GLY A O 1
ATOM 641 N N . ARG A 1 79 ? 6.134 -0.446 -12.262 1.00 93.88 79 ARG A N 1
ATOM 642 C CA . ARG A 1 79 ? 7.502 -0.869 -12.572 1.00 93.88 79 ARG A CA 1
ATOM 643 C C . ARG A 1 79 ? 8.442 -0.244 -11.550 1.00 93.88 79 ARG A C 1
ATOM 645 O O . ARG A 1 79 ? 8.346 0.956 -11.311 1.00 93.88 79 ARG A O 1
ATOM 652 N N . LYS A 1 80 ? 9.314 -1.058 -10.953 1.00 92.31 80 LYS A N 1
ATOM 653 C CA . LYS A 1 80 ? 10.401 -0.553 -10.109 1.00 92.31 80 LYS A CA 1
ATOM 654 C C . LYS A 1 80 ? 11.388 0.207 -11.000 1.00 92.31 80 LYS A C 1
ATOM 656 O O . LYS A 1 80 ? 11.756 -0.306 -12.058 1.00 92.31 80 LYS A O 1
ATOM 661 N N . GLU A 1 81 ? 11.781 1.405 -10.595 1.00 87.62 81 GLU A N 1
ATOM 662 C CA . GLU A 1 81 ? 12.796 2.220 -11.264 1.00 87.62 81 GLU A CA 1
ATOM 663 C C . GLU A 1 81 ? 14.096 2.088 -10.465 1.00 87.62 81 GLU A C 1
ATOM 665 O O . GLU A 1 81 ? 14.257 2.716 -9.427 1.00 87.62 81 GLU A O 1
ATOM 670 N N . LEU A 1 82 ? 14.967 1.171 -10.892 1.00 78.25 82 LEU A N 1
ATOM 671 C CA . LEU A 1 82 ? 16.277 0.932 -10.273 1.00 78.25 82 LEU A CA 1
ATOM 672 C C . LEU A 1 82 ? 17.305 1.979 -10.707 1.00 78.25 82 LEU A C 1
ATOM 674 O O . LEU A 1 82 ? 17.249 2.385 -11.892 1.00 78.25 82 LEU A O 1
#

Nearest PDB structures (foldseek):
  2faz-assembly1_A  TM=8.161E-01  e=1.785E-04  Homo sapiens
  2faz-assembly2_B  TM=8.305E-01  e=6.234E-04  Homo sapiens
  7v8e-assembly2_D  TM=6.743E-01  e=2.175E-04  Homo sapiens
  1wy8-assembly1_A  TM=8.168E-01  e=3.937E-03  Homo sapiens
  2n7e-assembly1_A  TM=7.543E-01  e=3.026E-03  Saccharomyces cerevisiae S288C

InterPro domains:
  IPR000626 Ubiquitin-like domain [PF00240] (23-80)
  IPR000626 Ubiquitin-like domain [PS50053] (2-80)
  IPR029071 Ubiquitin-like domain superfamily [SSF54236] (4-80)

pLDDT: mean 95.1, std 3.75, range [74.25, 98.19]

Solvent-accessible surface area (backbone atoms only — not comparable to full-atom values): 4742 Å² total; per-residue (Å²): 124,45,76,38,40,32,39,38,36,42,90,94,47,80,43,83,47,73,49,76,38,87,55,98,70,50,29,38,44,58,53,42,54,48,44,24,73,75,59,37,21,52,64,95,56,39,40,42,37,47,99,88,41,76,45,62,89,43,38,84,44,44,35,63,80,79,68,54,53,70,72,37,71,38,36,46,46,62,61,66,66,129

Organism: NCBI:txid433720